Protein AF-A0A101WD66-F1 (afdb_monomer_lite)

Foldseek 3Di:
DQDQDDQVQAADPPPVNRSCVVDNHQWHAADPDAEDVDPPHRTYGDPSVVVVVVVVVVVD

Secondary structure (DSSP, 8-state):
---S--TTSB--SSGGG-GGGG---SEEE-SS---SSSTT-SEEE-HHHHHHHHHHHH--

Structure (mmCIF, N/CA/C/O backbone):
data_AF-A0A101WD66-F1
#
_entry.id   AF-A0A101WD66-F1
#
loop_
_atom_site.group_PDB
_atom_site.id
_atom_site.type_symbol
_atom_site.label_atom_id
_atom_site.label_alt_id
_atom_site.label_comp_id
_atom_site.label_asym_id
_atom_site.label_entity_id
_atom_site.label_seq_id
_atom_site.pdbx_PDB_ins_code
_atom_site.Cartn_x
_atom_site.Cartn_y
_atom_site.Cartn_z
_atom_site.occupancy
_atom_site.B_iso_or_equiv
_atom_site.auth_seq_id
_atom_site.auth_comp_id
_atom_site.auth_asym_id
_atom_site.auth_atom_id
_atom_site.pdbx_PDB_model_num
ATOM 1 N N . MET A 1 1 ? 6.623 -12.561 6.640 1.00 63.47 1 MET A N 1
ATOM 2 C CA . MET A 1 1 ? 6.671 -11.461 7.628 1.00 63.47 1 MET A CA 1
ATOM 3 C C . MET A 1 1 ? 5.448 -10.595 7.392 1.00 63.47 1 MET A C 1
ATOM 5 O O . MET A 1 1 ? 5.229 -10.224 6.248 1.00 63.47 1 MET A O 1
ATOM 9 N N . PHE A 1 2 ? 4.638 -10.339 8.419 1.00 78.94 2 PHE A N 1
ATOM 10 C CA . PHE A 1 2 ? 3.480 -9.446 8.321 1.00 78.94 2 PHE A CA 1
ATOM 11 C C . PHE A 1 2 ? 3.941 -8.046 8.715 1.00 78.94 2 PHE A C 1
ATOM 13 O O . PHE A 1 2 ? 4.398 -7.840 9.836 1.00 78.94 2 PHE A O 1
ATOM 20 N N . THR A 1 3 ? 3.907 -7.112 7.775 1.00 88.88 3 THR A N 1
ATOM 21 C CA . THR A 1 3 ? 4.380 -5.738 7.962 1.00 88.88 3 THR A CA 1
ATOM 22 C C . THR A 1 3 ? 3.412 -4.793 7.273 1.00 88.88 3 THR A C 1
ATOM 24 O O . THR A 1 3 ? 2.751 -5.178 6.311 1.00 88.88 3 THR A O 1
ATOM 27 N N . PHE A 1 4 ? 3.322 -3.562 7.768 1.00 94.56 4 PHE A N 1
ATOM 28 C CA . PHE A 1 4 ? 2.443 -2.551 7.195 1.00 94.56 4 PHE A CA 1
ATOM 29 C C . PHE A 1 4 ? 2.815 -2.213 5.745 1.00 94.56 4 PHE A C 1
ATOM 31 O O . PHE A 1 4 ? 1.916 -2.095 4.924 1.00 94.56 4 PHE A O 1
ATOM 38 N N . VAL A 1 5 ? 4.119 -2.104 5.451 1.00 95.19 5 VAL A N 1
ATOM 39 C CA . VAL A 1 5 ? 4.701 -1.859 4.117 1.00 95.19 5 VAL A CA 1
ATOM 40 C C . VAL A 1 5 ? 5.774 -2.912 3.843 1.00 95.19 5 VAL A C 1
ATOM 42 O O . VAL A 1 5 ? 6.559 -3.233 4.741 1.00 95.19 5 VAL A O 1
ATOM 45 N N . SER A 1 6 ? 5.855 -3.399 2.600 1.00 94.81 6 SER A N 1
ATOM 46 C CA . SER A 1 6 ? 6.908 -4.317 2.134 1.00 94.81 6 SER A CA 1
ATOM 47 C C . SER A 1 6 ? 7.696 -3.710 0.965 1.00 94.81 6 SER A C 1
ATOM 49 O O . SER A 1 6 ? 7.301 -3.884 -0.188 1.00 94.81 6 SER A O 1
ATOM 51 N N . PRO A 1 7 ? 8.820 -3.013 1.219 1.00 92.00 7 PRO A N 1
ATOM 52 C CA . PRO A 1 7 ? 9.589 -2.346 0.163 1.00 92.00 7 PRO A CA 1
ATOM 53 C C . PRO A 1 7 ? 10.247 -3.300 -0.843 1.00 92.00 7 PRO A C 1
ATOM 55 O O . PRO A 1 7 ? 10.486 -2.927 -1.984 1.00 92.00 7 PRO A O 1
ATOM 58 N N . THR A 1 8 ? 10.529 -4.542 -0.439 1.00 93.44 8 THR A N 1
ATOM 59 C CA . THR A 1 8 ? 11.175 -5.552 -1.297 1.00 93.44 8 THR A CA 1
ATOM 60 C C . THR A 1 8 ? 10.205 -6.274 -2.236 1.00 93.44 8 THR A C 1
ATOM 62 O O . THR A 1 8 ? 10.640 -7.106 -3.024 1.00 93.44 8 THR A O 1
ATOM 65 N N . TYR A 1 9 ? 8.905 -5.977 -2.146 1.00 94.94 9 TYR A N 1
ATOM 66 C CA . TYR A 1 9 ? 7.847 -6.525 -3.000 1.00 94.94 9 TYR A CA 1
ATOM 67 C C . TYR A 1 9 ? 7.079 -5.360 -3.645 1.00 94.94 9 TYR A C 1
ATOM 69 O O . TYR A 1 9 ? 5.963 -5.055 -3.224 1.00 94.94 9 TYR A O 1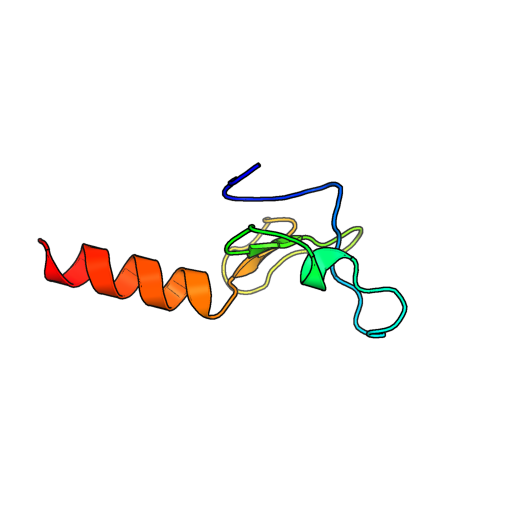
ATOM 77 N N . PRO A 1 10 ? 7.701 -4.626 -4.586 1.00 95.75 10 PRO A N 1
ATOM 78 C CA . PRO A 1 10 ? 7.059 -3.491 -5.229 1.00 95.75 10 PRO A CA 1
ATOM 79 C C . PRO A 1 10 ? 5.925 -3.941 -6.152 1.00 95.75 10 PRO A C 1
ATOM 81 O O . PRO A 1 10 ? 5.985 -5.003 -6.777 1.00 95.75 10 PRO A O 1
ATOM 84 N N . TYR A 1 11 ? 4.927 -3.074 -6.267 1.00 96.56 11 TYR A N 1
ATOM 85 C CA . TYR A 1 11 ? 3.846 -3.186 -7.227 1.00 96.56 11 TYR A CA 1
ATOM 86 C C . TYR A 1 11 ? 4.333 -2.918 -8.648 1.00 96.56 11 TYR A C 1
ATOM 88 O O . TYR A 1 11 ? 5.148 -2.017 -8.885 1.00 96.56 11 TYR A O 1
ATOM 96 N N . ASN A 1 12 ? 3.760 -3.644 -9.603 1.00 94.94 12 ASN A N 1
ATOM 97 C CA . ASN A 1 12 ? 3.895 -3.356 -11.024 1.00 94.94 12 ASN A CA 1
ATOM 98 C C . ASN A 1 12 ? 2.534 -3.439 -11.722 1.00 94.94 12 ASN A C 1
ATOM 100 O O . ASN A 1 12 ? 1.743 -4.333 -11.449 1.00 94.94 12 ASN A O 1
ATOM 104 N N . GLU A 1 13 ? 2.280 -2.550 -12.682 1.00 93.81 13 GLU A N 1
ATOM 105 C CA . GLU A 1 13 ? 1.055 -2.617 -13.490 1.00 93.81 13 GLU A CA 1
ATOM 106 C C . GLU A 1 13 ? 0.986 -3.878 -14.356 1.00 93.81 13 GLU A C 1
ATOM 108 O O . GLU A 1 13 ? -0.100 -4.362 -14.670 1.00 93.81 13 GLU A O 1
ATOM 113 N N . LYS A 1 14 ? 2.142 -4.424 -14.753 1.00 96.25 14 LYS A N 1
ATOM 114 C CA . LYS A 1 14 ? 2.232 -5.697 -15.468 1.00 96.25 14 LYS A CA 1
ATOM 115 C C . LYS A 1 14 ? 2.228 -6.833 -14.441 1.00 96.25 14 LYS A C 1
ATOM 117 O O . LYS A 1 14 ? 3.237 -6.992 -13.752 1.00 96.25 14 LYS A O 1
ATOM 122 N N . PRO A 1 15 ? 1.193 -7.698 -14.409 1.00 95.38 15 PRO A N 1
ATOM 123 C CA . PRO A 1 15 ? 1.085 -8.751 -13.395 1.00 95.38 15 PRO A CA 1
ATOM 124 C C . PRO A 1 15 ? 2.285 -9.702 -13.352 1.00 95.38 15 PRO A C 1
ATOM 126 O O . PRO A 1 15 ? 2.659 -10.187 -12.294 1.00 95.38 15 PRO A O 1
ATOM 129 N N . LEU A 1 16 ? 2.946 -9.936 -14.492 1.00 96.50 16 LEU A N 1
ATOM 130 C CA . LEU A 1 16 ? 4.140 -10.786 -14.562 1.00 96.50 16 LEU A CA 1
ATOM 131 C C . LEU A 1 16 ? 5.313 -10.269 -13.705 1.00 96.50 16 LEU A C 1
ATOM 133 O O . LEU A 1 16 ? 6.170 -11.053 -13.308 1.00 96.50 16 LEU A O 1
ATOM 137 N N . TYR A 1 17 ? 5.362 -8.964 -13.437 1.00 95.75 17 TYR A N 1
ATOM 138 C CA . TYR A 1 17 ? 6.422 -8.311 -12.664 1.00 95.75 17 TYR A CA 1
ATOM 139 C C . TYR A 1 17 ? 5.928 -7.781 -11.316 1.00 95.75 17 TYR A C 1
ATOM 141 O O . TYR A 1 17 ? 6.665 -7.073 -10.632 1.00 95.75 17 TYR A O 1
ATOM 149 N N . ASP A 1 18 ? 4.685 -8.090 -10.948 1.00 96.44 18 ASP A N 1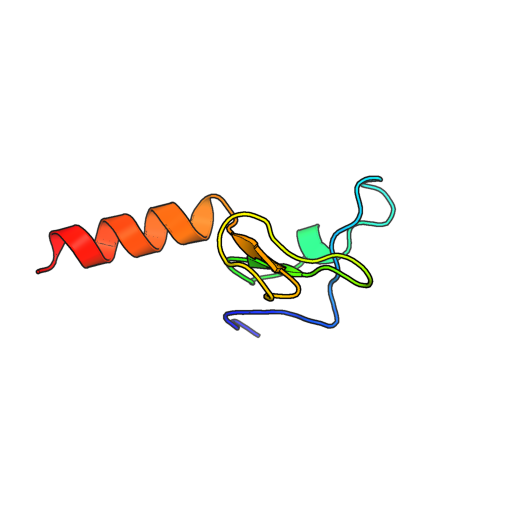
ATOM 150 C CA . ASP A 1 18 ? 4.070 -7.588 -9.730 1.00 96.44 18 ASP A CA 1
ATOM 151 C C . ASP A 1 18 ? 4.428 -8.483 -8.537 1.00 96.44 18 ASP A C 1
ATOM 153 O O . ASP A 1 18 ? 3.779 -9.493 -8.257 1.00 96.44 18 ASP A O 1
ATOM 157 N N . LEU A 1 19 ? 5.499 -8.119 -7.828 1.00 95.56 19 LEU A N 1
ATOM 158 C CA . LEU A 1 19 ? 5.915 -8.842 -6.627 1.00 95.56 19 LEU A CA 1
ATOM 159 C C . LEU A 1 19 ? 4.975 -8.569 -5.449 1.00 95.56 19 LEU A C 1
ATOM 161 O O . LEU A 1 19 ? 4.894 -9.390 -4.534 1.00 95.56 19 LEU A O 1
ATOM 165 N N . ASP A 1 20 ? 4.224 -7.467 -5.470 1.00 95.31 20 ASP A N 1
ATOM 166 C CA . ASP A 1 20 ? 3.265 -7.141 -4.417 1.00 95.31 20 ASP A CA 1
ATOM 167 C C . ASP A 1 20 ? 2.126 -8.173 -4.311 1.00 95.31 20 ASP A C 1
ATOM 169 O O . ASP A 1 20 ? 1.543 -8.329 -3.236 1.00 95.31 20 ASP A O 1
ATOM 173 N N . MET A 1 21 ? 1.878 -8.976 -5.354 1.00 94.94 21 MET A N 1
ATOM 174 C CA . MET A 1 21 ? 0.945 -10.113 -5.293 1.00 94.94 21 MET A CA 1
ATOM 175 C C . MET A 1 21 ? 1.309 -11.142 -4.208 1.00 94.94 21 MET A C 1
ATOM 177 O O . MET A 1 21 ? 0.425 -11.806 -3.669 1.00 94.94 21 MET A O 1
ATOM 181 N N . ALA A 1 22 ? 2.595 -11.281 -3.867 1.00 93.69 22 ALA A N 1
ATOM 182 C CA . ALA A 1 22 ? 3.076 -12.180 -2.812 1.00 93.69 22 ALA A CA 1
ATOM 183 C C . ALA A 1 22 ? 3.241 -11.481 -1.446 1.00 93.69 22 ALA A C 1
ATOM 185 O O . ALA A 1 22 ? 3.688 -12.090 -0.471 1.00 93.69 22 ALA A O 1
ATOM 186 N N . SER A 1 23 ? 2.917 -10.189 -1.370 1.00 93.81 23 SER A N 1
ATOM 187 C CA . SER A 1 23 ? 3.122 -9.355 -0.192 1.00 93.81 23 SER A CA 1
ATOM 188 C C . SER A 1 23 ? 1.977 -9.499 0.807 1.00 93.81 23 SER A C 1
ATOM 190 O O . SER A 1 23 ? 0.808 -9.328 0.472 1.00 93.81 23 SER A O 1
ATOM 192 N N . TYR A 1 24 ? 2.323 -9.690 2.080 1.00 94.00 24 TYR A N 1
ATOM 193 C CA . TYR A 1 24 ? 1.375 -9.628 3.203 1.00 94.00 24 TYR A CA 1
ATOM 194 C C . TYR A 1 24 ? 1.098 -8.190 3.688 1.00 94.00 24 TYR A C 1
ATOM 196 O O . TYR A 1 24 ? 0.511 -7.992 4.749 1.00 94.00 24 TYR A O 1
ATOM 204 N N . SER A 1 25 ? 1.566 -7.186 2.944 1.00 95.75 25 SER A N 1
ATOM 205 C CA . SER A 1 25 ? 1.342 -5.766 3.220 1.00 95.75 25 SER A CA 1
ATOM 206 C C . SER A 1 25 ? -0.110 -5.364 2.963 1.00 95.75 25 SER A C 1
ATOM 208 O O . SER A 1 25 ? -0.714 -5.821 1.990 1.00 95.75 25 SER A O 1
ATOM 210 N N . VAL A 1 26 ? -0.637 -4.447 3.778 1.00 96.56 26 VAL A N 1
ATOM 211 C CA . VAL A 1 26 ? -1.951 -3.804 3.559 1.00 96.56 26 VAL A CA 1
ATOM 212 C C . VAL A 1 26 ? -1.871 -2.595 2.619 1.00 96.56 26 VAL A C 1
ATOM 214 O O . VAL A 1 26 ? -2.889 -2.021 2.245 1.00 96.56 26 VAL A O 1
ATOM 217 N N . VAL A 1 27 ? -0.665 -2.223 2.192 1.00 97.31 27 VAL A N 1
ATOM 218 C CA . VAL A 1 27 ? -0.422 -1.211 1.155 1.00 97.31 27 VAL A CA 1
ATOM 219 C C . VAL A 1 27 ? 0.383 -1.820 0.014 1.00 97.31 27 VAL A C 1
ATOM 221 O O . VAL A 1 27 ? 1.163 -2.751 0.232 1.00 97.31 27 VAL A O 1
ATOM 224 N N . LYS A 1 28 ?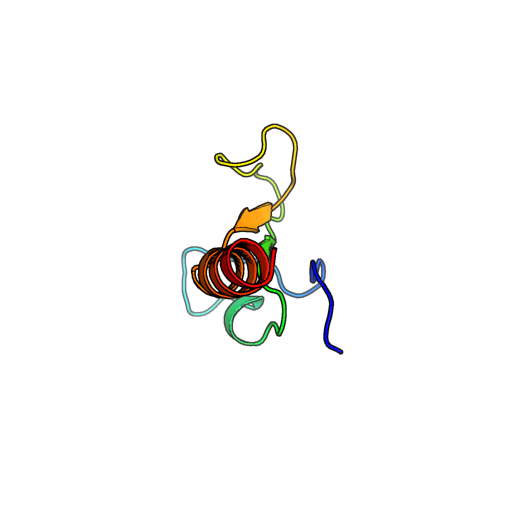 0.209 -1.312 -1.202 1.00 96.56 28 LYS A N 1
ATOM 225 C CA . LYS A 1 28 ? 1.057 -1.659 -2.344 1.00 96.56 28 LYS A CA 1
ATOM 226 C C . LYS A 1 28 ? 2.210 -0.664 -2.426 1.00 96.56 28 LYS A C 1
ATOM 228 O O . LYS A 1 28 ? 1.979 0.544 -2.426 1.00 96.56 28 LYS A O 1
ATOM 233 N N . THR A 1 29 ? 3.444 -1.156 -2.442 1.00 96.06 29 THR A N 1
ATOM 234 C CA . THR A 1 29 ? 4.647 -0.305 -2.457 1.00 96.06 29 THR A CA 1
ATOM 235 C C . THR A 1 29 ? 4.987 0.100 -3.883 1.00 96.06 29 THR A C 1
ATOM 237 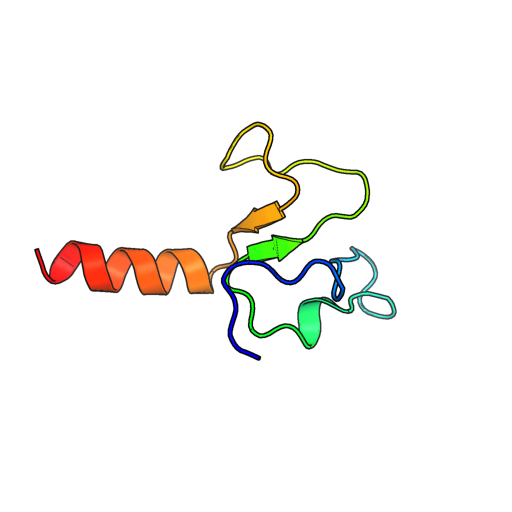O O . THR A 1 29 ? 4.912 -0.715 -4.796 1.00 96.06 29 THR A O 1
ATOM 240 N N . PHE A 1 30 ? 5.433 1.329 -4.084 1.00 95.62 30 PHE A N 1
ATOM 241 C CA . PHE A 1 30 ? 5.922 1.812 -5.362 1.00 95.62 30 PHE A CA 1
ATOM 242 C C . PHE A 1 30 ? 7.440 1.994 -5.360 1.00 95.62 30 PHE A C 1
ATOM 244 O O . PHE A 1 30 ? 8.030 2.344 -4.342 1.00 95.62 30 PHE A O 1
ATOM 251 N N . GLY A 1 31 ? 8.065 1.768 -6.519 1.00 88.56 31 GLY A N 1
ATOM 252 C CA . GLY A 1 31 ? 9.496 2.027 -6.706 1.00 88.56 31 GLY A CA 1
ATOM 253 C C . GLY A 1 31 ? 9.806 3.511 -6.920 1.00 88.56 31 GLY A C 1
ATOM 254 O O . GLY A 1 31 ? 10.612 4.083 -6.196 1.00 88.56 31 GLY A O 1
ATOM 255 N N . GLU A 1 32 ? 9.151 4.136 -7.902 1.00 88.31 32 GLU A N 1
ATOM 256 C CA . GLU A 1 32 ? 9.485 5.499 -8.362 1.00 88.31 32 GLU A CA 1
ATOM 257 C C . GLU A 1 32 ? 8.325 6.500 -8.239 1.00 88.31 32 GLU A C 1
ATOM 259 O O . GLU A 1 32 ? 8.496 7.689 -8.498 1.00 88.31 32 GLU A O 1
ATOM 264 N N . GLN A 1 33 ? 7.137 6.036 -7.844 1.00 91.50 33 GLN A N 1
ATOM 265 C CA . GLN A 1 33 ? 5.926 6.858 -7.762 1.00 91.50 33 GLN A CA 1
ATOM 266 C C . GLN A 1 33 ? 5.421 7.000 -6.322 1.00 91.50 33 GLN A C 1
ATOM 268 O O . GLN A 1 33 ? 5.781 6.227 -5.434 1.00 91.50 33 GLN A O 1
ATOM 273 N N . LEU A 1 34 ? 4.572 8.002 -6.098 1.00 95.50 34 LEU A N 1
ATOM 274 C CA . LEU A 1 34 ? 3.940 8.275 -4.809 1.00 95.50 34 LEU A CA 1
ATOM 275 C C . LEU A 1 34 ? 2.453 7.914 -4.854 1.00 95.50 34 LEU A C 1
ATOM 277 O O . LEU A 1 34 ? 1.809 8.024 -5.896 1.00 95.50 34 LEU A O 1
ATOM 281 N N . GLY A 1 35 ? 1.912 7.511 -3.708 1.00 94.31 35 GLY A N 1
ATOM 282 C CA . GLY A 1 35 ? 0.489 7.273 -3.508 1.00 94.31 35 GLY A CA 1
ATOM 283 C C . GLY A 1 35 ? -0.346 8.543 -3.592 1.00 94.31 35 GLY A C 1
ATOM 284 O O . GLY A 1 35 ? 0.127 9.657 -3.340 1.00 94.31 35 GLY A O 1
ATOM 285 N N . ALA A 1 36 ? -1.618 8.355 -3.931 1.00 94.94 36 ALA A N 1
ATOM 286 C CA . ALA A 1 36 ? -2.598 9.418 -4.081 1.00 94.94 36 ALA A CA 1
ATOM 287 C C . ALA A 1 36 ? -3.383 9.660 -2.784 1.00 94.94 36 ALA A C 1
ATOM 289 O O . ALA A 1 36 ? -3.638 10.818 -2.446 1.00 94.94 36 ALA A O 1
ATOM 290 N N . THR A 1 37 ? -3.731 8.603 -2.038 1.00 95.81 37 THR A N 1
ATOM 291 C CA . THR A 1 37 ? -4.520 8.731 -0.795 1.00 95.81 37 THR A CA 1
ATOM 292 C C . THR A 1 37 ? -3.750 9.487 0.286 1.00 95.81 37 THR A C 1
ATOM 294 O O . THR A 1 37 ? -4.279 10.411 0.906 1.00 95.81 37 THR A O 1
ATOM 297 N N . TYR A 1 38 ? -2.477 9.136 0.488 1.00 94.12 38 TYR A N 1
ATOM 298 C CA . TYR A 1 38 ? -1.593 9.775 1.463 1.00 94.12 38 TYR A CA 1
ATOM 299 C C . TYR A 1 38 ? -0.433 10.468 0.745 1.00 94.12 38 TYR A C 1
ATOM 301 O O . TYR A 1 38 ? 0.559 9.839 0.376 1.00 94.12 38 TYR A O 1
ATOM 309 N N . LYS A 1 39 ? -0.556 11.787 0.545 1.00 93.62 39 LYS A N 1
ATOM 310 C CA . LYS A 1 39 ? 0.438 12.588 -0.187 1.00 93.62 39 LYS A CA 1
ATOM 311 C C . LYS A 1 39 ? 1.844 12.411 0.394 1.00 93.62 39 LYS A C 1
ATOM 313 O O . LYS A 1 39 ? 2.045 12.564 1.595 1.00 93.62 39 LYS A O 1
ATOM 318 N N . GLY A 1 40 ? 2.813 12.148 -0.482 1.00 94.50 40 GLY A N 1
ATOM 319 C CA . GLY A 1 40 ? 4.220 11.980 -0.106 1.00 94.50 40 GLY A CA 1
ATOM 320 C C . GLY A 1 40 ? 4.608 10.557 0.301 1.00 94.50 40 GLY A C 1
ATOM 321 O O . GLY A 1 40 ? 5.790 10.308 0.521 1.00 94.50 40 GLY A O 1
ATOM 322 N N . MET A 1 41 ? 3.658 9.621 0.380 1.00 96.25 41 MET A N 1
ATOM 323 C CA . MET A 1 41 ? 3.961 8.228 0.710 1.00 96.25 41 MET A CA 1
ATOM 324 C C . MET A 1 41 ? 4.348 7.431 -0.541 1.00 96.25 41 MET A C 1
ATOM 326 O O . MET A 1 41 ? 3.672 7.551 -1.559 1.00 96.25 41 MET A O 1
ATOM 330 N N . PRO A 1 42 ? 5.382 6.572 -0.492 1.00 96.19 42 PRO A N 1
ATOM 331 C CA . PRO A 1 42 ? 5.807 5.740 -1.623 1.00 96.19 42 PRO A CA 1
ATOM 332 C C . PRO A 1 42 ? 4.963 4.458 -1.763 1.00 96.19 42 PRO A C 1
ATOM 334 O O . PRO A 1 42 ? 5.464 3.395 -2.120 1.00 96.19 42 PRO A O 1
ATOM 337 N 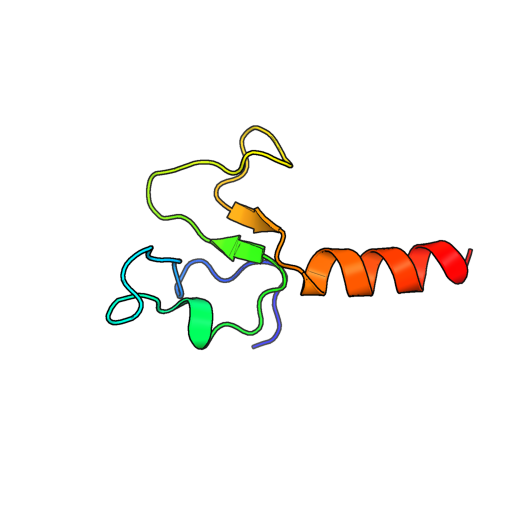N . TRP A 1 43 ? 3.683 4.517 -1.402 1.00 97.25 43 TRP A N 1
ATOM 338 C CA . TRP A 1 43 ? 2.762 3.384 -1.410 1.00 97.25 43 TRP A CA 1
ATOM 339 C C . TRP A 1 43 ? 1.315 3.873 -1.478 1.00 97.25 43 TRP A C 1
ATOM 341 O O . TRP A 1 43 ? 1.026 5.017 -1.134 1.00 97.25 43 TRP A O 1
ATOM 351 N N . GLU A 1 44 ? 0.405 2.992 -1.888 1.00 97.44 44 GLU A N 1
ATOM 352 C CA . GLU A 1 44 ? -1.042 3.238 -1.906 1.00 97.44 44 GLU A CA 1
ATOM 353 C C . GLU A 1 44 ? -1.788 2.163 -1.109 1.00 97.44 44 GLU A C 1
ATOM 355 O O . GLU A 1 44 ? -1.335 1.020 -1.016 1.00 97.44 44 GLU A O 1
ATOM 360 N N . THR A 1 45 ? -2.927 2.514 -0.518 1.00 97.56 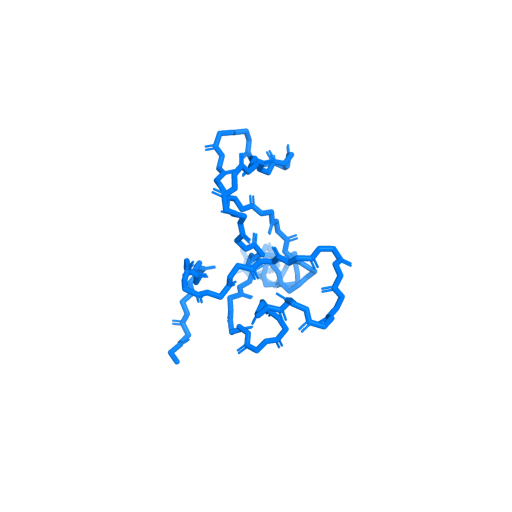45 THR A N 1
ATOM 361 C CA . THR A 1 45 ? -3.747 1.566 0.240 1.00 97.56 45 THR A CA 1
ATOM 362 C C . THR A 1 45 ? -4.280 0.449 -0.657 1.00 97.56 45 THR A C 1
ATOM 364 O O . THR A 1 45 ? -4.650 0.656 -1.815 1.00 97.56 45 THR A O 1
ATOM 367 N N . LYS A 1 46 ? -4.305 -0.774 -0.118 1.00 96.69 46 LYS A N 1
ATOM 368 C CA . LYS A 1 46 ? -5.078 -1.882 -0.691 1.00 96.69 46 LYS A CA 1
ATOM 369 C C . LYS A 1 46 ? -6.476 -1.892 -0.085 1.00 96.69 46 LYS A C 1
ATOM 371 O O . LYS A 1 46 ? -6.713 -1.300 0.966 1.00 96.69 46 LYS A O 1
ATOM 376 N N . GLU A 1 47 ? -7.377 -2.664 -0.678 1.00 96.75 47 GLU A N 1
ATOM 377 C CA . GLU A 1 47 ? -8.712 -2.906 -0.114 1.00 96.75 47 GLU A CA 1
ATOM 378 C C . GLU A 1 47 ? -8.645 -3.471 1.316 1.00 96.75 47 GLU A C 1
ATOM 380 O O . GLU A 1 47 ? -9.446 -3.107 2.176 1.00 96.75 47 GLU A O 1
ATOM 385 N N . SER A 1 48 ? -7.629 -4.291 1.611 1.00 95.62 48 SER A N 1
ATOM 386 C CA . SER A 1 48 ? -7.399 -4.832 2.953 1.00 95.62 48 SER A CA 1
ATOM 387 C C . SER A 1 48 ? -7.111 -3.756 4.004 1.00 95.62 48 SER A C 1
ATOM 389 O O . SER A 1 48 ? -7.499 -3.931 5.157 1.00 95.62 48 SER A O 1
ATOM 391 N N . PHE A 1 49 ? -6.496 -2.628 3.633 1.00 96.69 49 PHE A N 1
ATOM 392 C CA . PHE A 1 49 ? -6.313 -1.498 4.547 1.00 96.69 49 PHE A CA 1
ATOM 393 C C . PHE A 1 49 ? -7.665 -0.951 5.008 1.00 96.69 49 PHE A C 1
ATOM 395 O O . PHE A 1 49 ? -7.880 -0.789 6.207 1.00 96.69 49 PHE A O 1
ATOM 402 N N . ALA A 1 50 ? -8.580 -0.701 4.065 1.00 96.25 50 ALA A N 1
ATOM 403 C CA . ALA A 1 50 ? -9.908 -0.179 4.373 1.00 96.25 50 ALA A CA 1
ATOM 404 C C . ALA A 1 50 ? -10.704 -1.167 5.235 1.00 96.25 50 ALA A C 1
ATOM 406 O O . ALA A 1 50 ? -11.282 -0.767 6.240 1.00 96.25 50 ALA A O 1
ATOM 407 N N . ALA A 1 51 ? -10.645 -2.465 4.920 1.00 96.88 51 ALA A N 1
ATOM 408 C CA . ALA A 1 51 ? -11.311 -3.497 5.713 1.00 96.88 51 ALA A CA 1
ATOM 409 C C . ALA A 1 51 ? -10.834 -3.526 7.179 1.00 96.88 51 ALA A C 1
ATOM 411 O O . ALA A 1 51 ? -11.648 -3.612 8.099 1.00 96.88 51 ALA A O 1
ATOM 412 N N . VAL A 1 52 ? -9.519 -3.421 7.411 1.00 94.62 52 VAL A N 1
ATOM 413 C CA . VAL A 1 52 ? -8.951 -3.366 8.769 1.00 94.62 52 VAL A CA 1
ATOM 414 C C . VAL A 1 52 ? -9.317 -2.053 9.468 1.00 94.62 52 VAL A C 1
ATOM 416 O O . VAL A 1 52 ? -9.679 -2.067 10.643 1.00 94.62 52 VAL A O 1
ATOM 419 N N . ALA A 1 53 ? -9.258 -0.921 8.764 1.00 95.38 53 ALA A N 1
ATOM 420 C CA . ALA A 1 53 ? -9.631 0.379 9.319 1.00 95.38 53 ALA A CA 1
ATOM 421 C C . ALA A 1 53 ? -11.107 0.415 9.752 1.00 95.38 53 ALA A C 1
ATOM 423 O O . ALA A 1 53 ? -11.406 0.852 10.863 1.00 95.38 53 ALA A O 1
ATOM 424 N N . ASP A 1 54 ? -12.010 -0.102 8.918 1.00 97.06 54 ASP A N 1
ATOM 425 C CA . ASP A 1 54 ? -13.444 -0.178 9.200 1.00 97.06 54 ASP A CA 1
ATOM 426 C C . ASP A 1 54 ? -13.753 -1.050 10.416 1.00 97.06 54 ASP A C 1
ATOM 428 O O . ASP A 1 54 ? -14.642 -0.714 11.199 1.00 97.06 54 ASP A O 1
ATOM 432 N N . TYR A 1 55 ? -13.029 -2.159 10.590 1.00 96.25 55 TYR A N 1
ATOM 433 C CA . TYR A 1 55 ? -13.158 -3.011 11.770 1.00 96.25 55 TYR A CA 1
ATOM 434 C C . TYR A 1 55 ? -12.859 -2.216 13.049 1.00 96.25 55 TYR A C 1
ATOM 436 O O . TYR A 1 55 ? -13.708 -2.119 13.935 1.00 96.25 55 TYR A O 1
ATOM 444 N N . TYR A 1 56 ? -11.700 -1.555 13.109 1.00 95.50 56 TYR A N 1
ATOM 445 C CA . TYR A 1 56 ? -11.292 -0.791 14.293 1.00 95.50 56 TYR A CA 1
ATOM 446 C C . TYR A 1 56 ? -12.079 0.507 14.502 1.00 95.50 56 TYR A C 1
ATOM 448 O O . TYR A 1 56 ? -12.162 0.997 15.627 1.00 95.50 56 TYR A O 1
ATOM 456 N N . ALA A 1 57 ? -12.676 1.075 13.453 1.00 95.56 57 ALA A N 1
ATOM 457 C CA . ALA A 1 57 ? -13.572 2.221 13.584 1.00 95.56 57 ALA A CA 1
ATOM 458 C C . ALA A 1 57 ? -14.885 1.862 14.302 1.00 95.56 57 ALA A C 1
ATOM 460 O O . ALA A 1 57 ? -15.483 2.733 14.924 1.00 95.56 57 ALA A O 1
ATOM 461 N N . ARG A 1 58 ? -15.323 0.597 14.223 1.00 92.19 58 ARG A N 1
ATOM 462 C CA . ARG A 1 58 ? -16.551 0.086 14.863 1.00 92.19 58 ARG A CA 1
ATOM 463 C C . ARG A 1 58 ? -16.339 -0.405 16.294 1.00 92.19 58 ARG A C 1
ATOM 465 O O . ARG A 1 58 ? -17.312 -0.544 17.024 1.00 92.19 58 ARG A O 1
ATOM 472 N N . GLU A 1 59 ? -15.096 -0.700 16.674 1.00 79.19 59 GLU A N 1
ATOM 473 C CA . GLU A 1 59 ? -14.727 -1.107 18.040 1.00 79.19 59 GLU A CA 1
ATOM 474 C C . GLU A 1 59 ? -14.435 0.080 18.979 1.00 79.19 59 GLU A C 1
ATOM 476 O O . GLU A 1 59 ? -14.063 -0.124 20.136 1.00 79.19 59 GLU A O 1
ATOM 481 N N . LYS A 1 60 ? -14.599 1.316 18.495 1.00 54.56 60 LYS A N 1
ATOM 482 C CA . LYS A 1 60 ? -14.610 2.535 19.313 1.00 54.56 60 LYS A CA 1
ATOM 483 C C . LYS A 1 60 ? -16.028 2.935 19.688 1.00 54.56 60 LYS A C 1
ATOM 485 O O . LYS A 1 60 ? -16.178 3.451 20.817 1.00 54.56 60 LYS A O 1
#

pLDDT: mean 93.3, std 7.29, range [54.56, 97.56]

Sequence (60 aa):
MFTFVSPTYPYNEKPLYDLDMASYSVVKTFGEQLGATYKGMPWETKESFAAVADYYAREK

Radius of gyration: 12.24 Å; chains: 1; bounding box: 28×25×35 Å